Protein AF-A0A1M7NVX3-F1 (afdb_monomer_lite)

Radius of gyration: 24.27 Å; chains: 1; bounding box: 60×28×49 Å

Secondary structure (DSSP, 8-state):
--HHHHHHHHHHHHHHHHHHHHTT-S---EEEEE--EEETTTTEEEP-EEEEETT------

pLDDT: mean 76.72, std 15.35, range [36.66, 95.88]

Structure (mmCIF, N/CA/C/O backbone):
data_AF-A0A1M7NVX3-F1
#
_entry.id   AF-A0A1M7NVX3-F1
#
loop_
_atom_site.group_PDB
_atom_site.id
_atom_site.type_symbol
_atom_site.label_atom_id
_atom_site.label_alt_id
_atom_site.label_comp_id
_atom_site.label_asym_id
_atom_site.label_entity_id
_atom_site.label_seq_id
_atom_site.pdbx_PDB_ins_code
_atom_site.Cartn_x
_atom_site.Cartn_y
_atom_site.Cartn_z
_atom_site.occupancy
_atom_site.B_iso_or_equiv
_atom_site.auth_seq_id
_atom_site.auth_comp_id
_atom_site.auth_asym_id
_atom_site.auth_atom_id
_atom_site.pdbx_PDB_model_num
ATOM 1 N N . MET A 1 1 ? 41.175 -19.430 -22.343 1.00 53.91 1 MET A N 1
ATOM 2 C CA . MET A 1 1 ? 39.961 -18.767 -21.814 1.00 53.91 1 MET A CA 1
ATOM 3 C C . MET A 1 1 ? 39.380 -17.903 -22.928 1.00 53.91 1 MET A C 1
ATOM 5 O O . MET A 1 1 ? 40.092 -17.045 -23.426 1.00 53.91 1 MET A O 1
ATOM 9 N N . ASN A 1 2 ? 38.174 -18.205 -23.423 1.00 59.44 2 ASN A N 1
ATOM 10 C CA . ASN A 1 2 ? 37.630 -17.562 -24.629 1.00 59.44 2 ASN A CA 1
ATOM 11 C C . ASN A 1 2 ? 37.076 -16.172 -24.281 1.00 59.44 2 ASN A C 1
ATOM 13 O O . ASN A 1 2 ? 35.960 -16.051 -23.777 1.00 59.44 2 ASN A O 1
ATOM 17 N N . ILE A 1 3 ? 37.881 -15.136 -24.520 1.00 65.62 3 ILE A N 1
ATOM 18 C CA . ILE A 1 3 ? 37.601 -13.738 -24.151 1.00 65.62 3 ILE A CA 1
ATOM 19 C C . ILE A 1 3 ? 36.265 -13.277 -24.752 1.00 65.62 3 ILE A C 1
ATOM 21 O O . ILE A 1 3 ? 35.449 -12.679 -24.065 1.00 65.62 3 ILE A O 1
ATOM 25 N N . THR A 1 4 ? 35.965 -13.690 -25.984 1.00 71.62 4 THR A N 1
ATOM 26 C CA . THR A 1 4 ? 34.703 -13.399 -26.685 1.00 71.62 4 THR A CA 1
ATOM 27 C C . THR A 1 4 ? 33.460 -13.969 -26.000 1.00 71.62 4 THR A C 1
ATOM 29 O O . THR A 1 4 ? 32.389 -13.368 -26.069 1.00 71.62 4 THR A O 1
ATOM 32 N N . ARG A 1 5 ? 33.575 -15.118 -25.324 1.00 69.06 5 ARG A N 1
ATOM 33 C CA . ARG A 1 5 ? 32.472 -15.719 -24.557 1.00 69.06 5 ARG A CA 1
ATOM 34 C C . ARG A 1 5 ? 32.236 -14.957 -23.254 1.00 69.06 5 ARG A C 1
ATOM 36 O O . ARG A 1 5 ? 31.086 -14.756 -22.880 1.00 69.06 5 ARG A O 1
ATOM 43 N N . LEU A 1 6 ? 33.312 -14.509 -22.609 1.00 70.69 6 LEU A N 1
ATOM 44 C CA . LEU A 1 6 ? 33.250 -13.714 -21.385 1.00 70.69 6 LEU A CA 1
ATOM 45 C C . LEU A 1 6 ? 32.612 -12.342 -21.658 1.00 70.69 6 LEU A C 1
ATOM 47 O O . LEU A 1 6 ? 31.676 -11.953 -20.966 1.00 70.69 6 LEU A O 1
ATOM 51 N N . THR A 1 7 ? 33.029 -11.657 -22.728 1.00 78.88 7 THR A N 1
ATOM 52 C CA . THR A 1 7 ? 32.480 -10.345 -23.111 1.00 78.88 7 THR A CA 1
ATOM 53 C C . THR A 1 7 ? 30.989 -10.412 -23.441 1.00 78.88 7 THR A C 1
ATOM 55 O O . THR A 1 7 ? 30.222 -9.573 -22.978 1.00 78.88 7 THR A O 1
ATOM 58 N N . LYS A 1 8 ? 30.550 -11.436 -24.188 1.00 79.88 8 LYS A N 1
ATOM 59 C CA . LYS A 1 8 ? 29.124 -11.639 -24.499 1.00 79.88 8 LYS A CA 1
ATOM 60 C C . LYS A 1 8 ? 28.291 -11.883 -23.244 1.00 79.88 8 LYS A C 1
ATOM 62 O O . LYS A 1 8 ? 27.192 -11.352 -23.134 1.00 79.88 8 LYS A O 1
ATOM 67 N N . TYR A 1 9 ? 28.815 -12.668 -22.304 1.00 82.44 9 TYR A N 1
ATOM 68 C CA . TYR A 1 9 ? 28.120 -12.957 -21.054 1.00 82.44 9 TYR A CA 1
ATOM 69 C C . TYR A 1 9 ? 27.930 -11.691 -20.211 1.00 82.44 9 TYR A C 1
ATOM 71 O O . TYR A 1 9 ? 26.814 -11.412 -19.787 1.00 82.44 9 TYR A O 1
ATOM 79 N N . HIS A 1 10 ? 28.980 -10.881 -20.046 1.00 82.75 10 HIS A N 1
ATOM 80 C CA . HIS A 1 10 ? 28.877 -9.618 -19.311 1.00 82.75 10 HIS A CA 1
ATOM 81 C C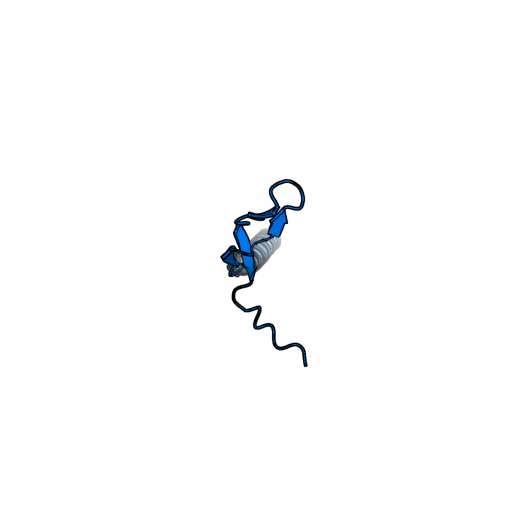 . HIS A 1 10 ? 27.923 -8.622 -19.974 1.00 82.75 10 HIS A C 1
ATOM 83 O O . HIS A 1 10 ? 27.123 -8.015 -19.272 1.00 82.75 10 HIS A O 1
ATOM 89 N N . PHE A 1 11 ? 27.943 -8.511 -21.306 1.00 85.12 11 PHE A N 1
ATOM 90 C CA . PHE A 1 11 ? 27.025 -7.637 -22.042 1.00 85.12 11 PHE A CA 1
ATOM 91 C C . PHE A 1 11 ? 25.552 -8.035 -21.849 1.00 85.12 11 PHE A C 1
ATOM 93 O O . PHE A 1 11 ? 24.707 -7.185 -21.563 1.00 85.12 11 PHE A O 1
ATOM 100 N N . MET A 1 12 ? 25.240 -9.332 -21.942 1.00 85.00 12 MET A N 1
ATOM 101 C CA . MET A 1 12 ? 23.875 -9.821 -21.712 1.00 85.00 12 MET A CA 1
ATOM 102 C C . MET A 1 12 ? 23.431 -9.594 -20.265 1.00 85.00 12 MET A C 1
ATOM 104 O O . MET A 1 12 ? 22.292 -9.207 -20.028 1.00 85.00 12 MET A O 1
ATOM 108 N N . LEU A 1 13 ? 24.336 -9.769 -19.301 1.00 84.94 13 LEU A N 1
ATOM 109 C CA . LEU A 1 13 ? 24.044 -9.557 -17.884 1.00 84.94 13 LEU A CA 1
ATOM 110 C C . LEU A 1 13 ? 23.753 -8.077 -17.587 1.00 84.94 13 LEU A C 1
ATOM 112 O O . LEU A 1 13 ? 22.782 -7.778 -16.896 1.00 84.94 13 LEU A O 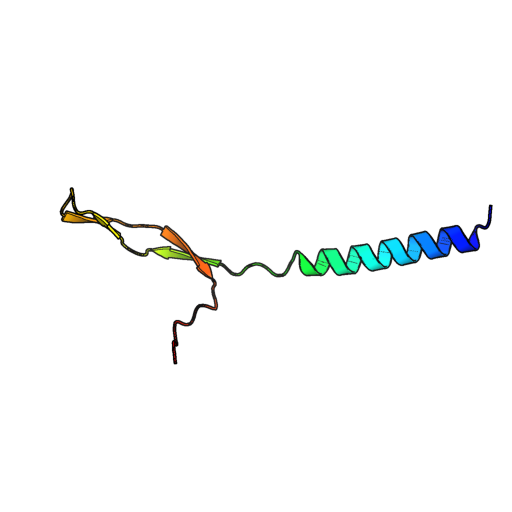1
ATOM 116 N N . THR A 1 14 ? 24.515 -7.154 -18.186 1.00 83.06 14 THR A N 1
ATOM 117 C CA . THR A 1 14 ? 24.250 -5.709 -18.077 1.00 83.06 14 THR A CA 1
ATOM 118 C C . THR A 1 14 ? 22.929 -5.302 -18.728 1.00 83.06 14 THR A C 1
ATOM 120 O O . THR A 1 14 ? 22.178 -4.517 -18.153 1.00 83.06 14 THR A O 1
ATOM 123 N N . LEU A 1 15 ? 22.602 -5.873 -19.892 1.00 83.19 15 LEU A N 1
ATOM 124 C CA . LEU A 1 15 ? 21.344 -5.597 -20.587 1.00 83.19 15 LEU A CA 1
ATOM 125 C C . LEU A 1 15 ? 20.141 -6.017 -19.731 1.00 83.19 15 LEU A C 1
ATOM 127 O O . LEU A 1 15 ? 19.193 -5.256 -19.567 1.00 83.19 15 LEU A O 1
ATOM 131 N N . ILE A 1 16 ? 20.217 -7.211 -19.139 1.00 81.50 16 ILE A N 1
ATOM 132 C CA . ILE A 1 16 ? 19.173 -7.745 -18.266 1.00 81.50 16 ILE A CA 1
ATOM 133 C C . ILE A 1 16 ? 19.018 -6.875 -17.013 1.00 81.50 16 ILE A C 1
ATOM 135 O O . ILE A 1 16 ? 17.894 -6.545 -16.647 1.00 81.50 16 ILE A O 1
ATOM 139 N N . SER A 1 17 ? 20.116 -6.443 -16.382 1.00 77.44 17 SER A N 1
ATOM 140 C CA . SER A 1 17 ? 20.030 -5.606 -15.178 1.00 77.44 17 SER A CA 1
ATOM 141 C C . SER A 1 17 ? 19.337 -4.263 -15.415 1.00 77.44 17 SER A C 1
ATOM 143 O O . SER A 1 17 ? 18.577 -3.825 -14.561 1.00 77.44 17 SER A O 1
ATOM 145 N N . ILE A 1 18 ? 19.540 -3.635 -16.579 1.00 75.88 18 ILE A N 1
ATOM 146 C CA . ILE A 1 18 ? 18.917 -2.343 -16.900 1.00 75.88 18 ILE A CA 1
ATOM 147 C C . ILE A 1 18 ? 17.396 -2.497 -17.047 1.00 75.88 18 ILE A C 1
ATOM 149 O O . ILE A 1 18 ? 16.650 -1.668 -16.538 1.00 75.88 18 ILE A O 1
ATOM 153 N N . LEU A 1 19 ? 16.932 -3.587 -17.668 1.00 69.94 19 LEU A N 1
ATOM 154 C CA . LEU A 1 19 ? 15.500 -3.855 -17.846 1.00 69.94 19 LEU A CA 1
ATOM 155 C C . LEU A 1 19 ? 14.763 -4.063 -16.513 1.00 69.94 19 LEU A C 1
ATOM 157 O O . LEU A 1 19 ? 13.613 -3.659 -16.385 1.00 69.94 19 LEU A O 1
ATOM 161 N N . PHE A 1 20 ? 15.420 -4.656 -15.511 1.00 65.38 20 PHE A N 1
ATOM 162 C CA . PHE A 1 20 ? 14.822 -4.852 -14.186 1.00 65.38 20 PHE A CA 1
ATOM 163 C C . PHE A 1 20 ? 14.838 -3.595 -13.309 1.00 65.38 20 PHE A C 1
ATOM 165 O O . PHE A 1 20 ? 13.971 -3.467 -12.451 1.00 65.38 20 PHE A O 1
ATOM 172 N N . ILE A 1 21 ? 15.768 -2.658 -13.528 1.00 64.56 21 ILE A N 1
ATOM 173 C CA . ILE A 1 21 ? 15.784 -1.375 -12.805 1.00 64.56 21 ILE A CA 1
ATOM 174 C C . ILE A 1 21 ? 14.562 -0.531 -13.190 1.00 64.56 21 ILE A C 1
ATOM 176 O O . ILE A 1 21 ? 13.907 0.019 -12.312 1.00 64.56 21 ILE A O 1
ATOM 180 N N . SER A 1 22 ? 14.186 -0.506 -14.472 1.00 58.00 22 SER A N 1
ATOM 181 C CA . SER A 1 22 ? 13.013 0.250 -14.936 1.00 58.00 22 SER A CA 1
ATOM 182 C C . SER A 1 22 ? 11.670 -0.301 -14.438 1.00 58.00 22 SER A C 1
ATOM 184 O O . SER A 1 22 ? 10.709 0.451 -14.368 1.00 58.00 22 SER A O 1
ATOM 186 N N . CYS A 1 23 ? 11.587 -1.583 -14.060 1.00 58.69 23 CYS A N 1
ATOM 187 C CA . CYS A 1 23 ? 10.380 -2.155 -13.444 1.00 58.69 23 CYS A CA 1
ATOM 188 C C . CYS A 1 23 ? 10.232 -1.828 -11.949 1.00 58.69 23 CYS A C 1
ATOM 190 O O . CYS A 1 23 ? 9.169 -2.070 -11.388 1.00 58.69 23 CYS A O 1
ATOM 192 N N . ILE A 1 24 ? 11.281 -1.333 -11.286 1.00 57.47 24 ILE A N 1
ATOM 193 C CA . ILE A 1 24 ? 11.222 -0.951 -9.865 1.00 57.47 24 ILE A CA 1
ATOM 194 C C . ILE A 1 24 ? 10.660 0.473 -9.705 1.00 57.47 24 ILE A C 1
ATOM 196 O O . ILE A 1 24 ? 10.132 0.801 -8.648 1.00 57.47 24 ILE A O 1
ATOM 200 N N . GLU A 1 25 ? 10.736 1.290 -10.759 1.00 54.62 25 GLU A N 1
ATOM 201 C CA . GLU A 1 25 ? 10.276 2.687 -10.797 1.00 54.62 25 GLU A CA 1
ATOM 202 C C . GLU A 1 25 ? 8.849 2.862 -11.343 1.00 54.62 25 GLU A C 1
ATOM 204 O O . GLU A 1 25 ? 8.429 3.989 -11.602 1.00 54.62 25 GLU A O 1
ATOM 209 N N . GLU A 1 26 ? 8.060 1.791 -11.500 1.00 55.28 26 GLU A N 1
ATOM 210 C CA . GLU A 1 26 ? 6.606 1.978 -11.487 1.00 55.28 26 GLU A CA 1
ATOM 211 C C . GLU A 1 26 ? 6.219 2.330 -10.049 1.00 55.28 26 GLU A C 1
ATOM 213 O O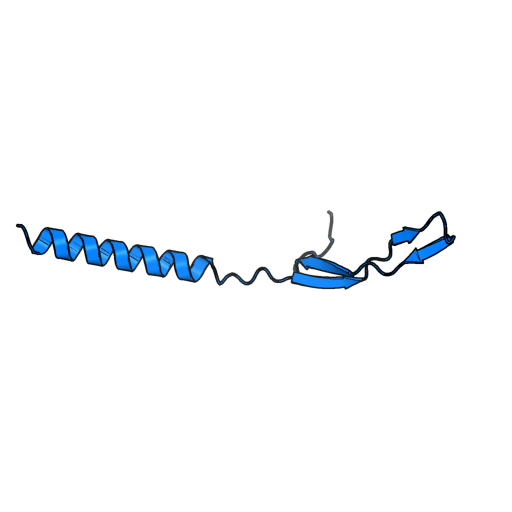 . GLU A 1 26 ? 5.896 1.463 -9.236 1.00 55.28 26 GLU A O 1
ATOM 218 N N . ASP A 1 27 ? 6.345 3.623 -9.732 1.00 55.56 27 ASP A N 1
ATOM 219 C CA . ASP A 1 27 ? 5.845 4.252 -8.520 1.00 55.56 27 ASP A CA 1
ATOM 220 C C . ASP A 1 27 ? 4.447 3.695 -8.268 1.00 55.56 27 ASP A C 1
ATOM 222 O O . ASP A 1 27 ? 3.500 4.001 -8.998 1.00 55.56 27 ASP A O 1
ATOM 226 N N . ILE A 1 28 ? 4.318 2.835 -7.255 1.00 63.12 28 ILE A N 1
ATOM 227 C CA . ILE A 1 28 ? 3.021 2.376 -6.778 1.00 63.12 28 ILE A CA 1
ATOM 228 C C . ILE A 1 28 ? 2.326 3.649 -6.310 1.00 63.12 28 ILE A C 1
ATOM 230 O O . ILE A 1 28 ? 2.567 4.112 -5.196 1.00 63.12 28 ILE A O 1
ATOM 234 N N . CYS A 1 29 ? 1.536 4.267 -7.191 1.00 73.06 29 CYS A N 1
ATOM 235 C CA . CYS A 1 29 ? 0.886 5.525 -6.890 1.00 73.06 29 CYS A CA 1
ATOM 236 C C . CYS A 1 29 ? -0.120 5.225 -5.791 1.00 73.06 29 CYS A C 1
ATOM 238 O O . CYS A 1 29 ? -1.192 4.665 -6.037 1.00 73.06 29 CYS A O 1
ATOM 240 N N . THR A 1 30 ? 0.254 5.565 -4.566 1.00 80.56 30 THR A N 1
ATOM 241 C CA . THR A 1 30 ? -0.621 5.534 -3.412 1.00 80.56 30 THR A CA 1
ATOM 242 C C . THR A 1 30 ? -0.820 6.951 -2.907 1.00 80.56 30 THR A C 1
ATOM 244 O O . THR A 1 30 ? 0.076 7.795 -2.921 1.00 80.56 30 THR A O 1
ATOM 247 N N . LYS A 1 31 ? -2.043 7.234 -2.477 1.00 81.75 31 LYS A N 1
ATOM 248 C CA . LYS A 1 31 ? -2.410 8.457 -1.778 1.00 81.75 31 LYS A CA 1
ATOM 249 C C . LYS A 1 31 ? -2.882 8.081 -0.383 1.00 81.75 31 LYS A C 1
ATOM 251 O O . LYS A 1 31 ? -3.649 7.134 -0.215 1.00 81.75 31 LYS A O 1
ATOM 256 N N . ARG A 1 32 ? -2.456 8.845 0.617 1.00 87.06 32 ARG A N 1
ATOM 257 C CA . ARG A 1 32 ? -2.950 8.686 1.983 1.00 87.06 32 ARG A CA 1
ATOM 258 C C . ARG A 1 32 ? -4.344 9.303 2.080 1.00 87.06 32 ARG A C 1
ATOM 260 O O . ARG A 1 32 ? -4.504 10.501 1.849 1.00 87.06 32 ARG A O 1
ATOM 267 N N . VAL A 1 33 ? -5.341 8.497 2.424 1.00 88.31 33 VAL A N 1
ATOM 268 C CA . VAL A 1 33 ? -6.737 8.929 2.594 1.00 88.31 33 VAL A CA 1
ATOM 269 C C . VAL A 1 33 ? -7.218 8.616 4.001 1.00 88.31 33 VAL A C 1
ATOM 271 O O . VAL A 1 33 ? -6.801 7.620 4.587 1.00 88.31 33 VAL A O 1
ATOM 274 N N . ASN A 1 34 ? -8.090 9.466 4.541 1.00 91.31 34 ASN A N 1
ATOM 275 C CA . ASN A 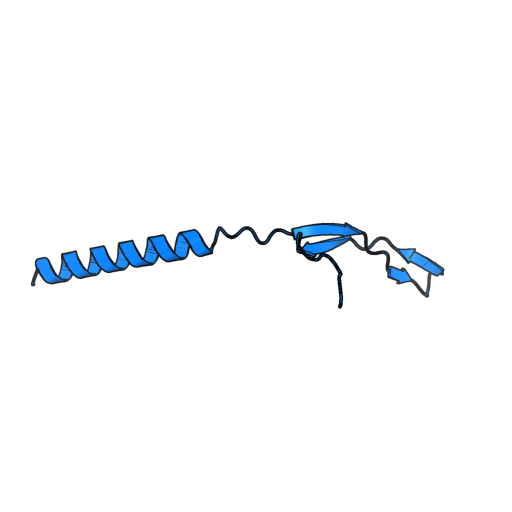1 34 ? -8.776 9.192 5.799 1.00 91.31 34 ASN A CA 1
ATOM 276 C C . A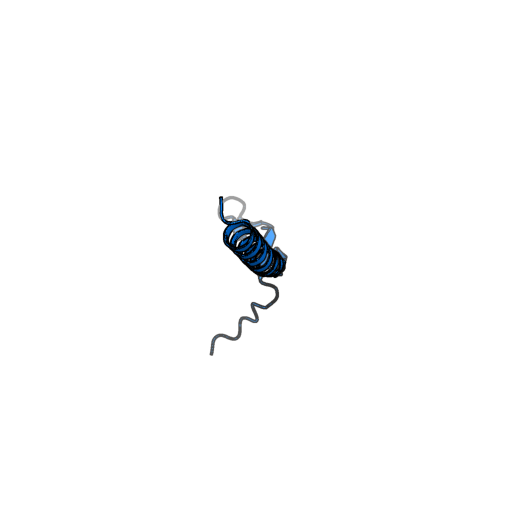SN A 1 34 ? -10.055 8.397 5.513 1.00 91.31 34 ASN A C 1
ATOM 278 O O . ASN A 1 34 ? -10.970 8.928 4.879 1.00 91.31 34 ASN A O 1
ATOM 282 N N . ILE A 1 35 ? -10.110 7.146 5.967 1.00 90.25 35 ILE A N 1
ATOM 283 C CA . ILE A 1 35 ? -11.325 6.330 5.951 1.00 90.25 35 ILE A CA 1
ATOM 284 C C . ILE A 1 35 ? -11.753 6.141 7.399 1.00 90.25 35 ILE A C 1
ATOM 286 O O . ILE A 1 35 ? -11.164 5.298 8.081 1.00 90.25 35 ILE A O 1
ATOM 290 N N . PRO A 1 36 ? -12.746 6.909 7.874 1.00 91.94 36 PRO A N 1
ATOM 291 C CA . PRO A 1 36 ? -13.153 6.851 9.265 1.00 91.94 36 PRO A CA 1
ATOM 292 C C . PRO A 1 36 ? -13.688 5.461 9.618 1.00 91.94 36 PRO A C 1
ATOM 294 O O . PRO A 1 36 ? -14.486 4.885 8.872 1.00 91.94 36 PRO A O 1
ATOM 297 N N . ILE A 1 37 ? -13.260 4.929 10.762 1.00 94.19 37 ILE A N 1
ATOM 298 C CA . ILE A 1 37 ? -13.745 3.657 11.307 1.00 94.19 37 ILE A CA 1
ATOM 299 C C . ILE A 1 37 ? -14.677 3.955 12.479 1.00 94.19 37 ILE A C 1
ATOM 301 O O . ILE A 1 37 ? -14.426 4.849 13.283 1.00 94.19 37 ILE A O 1
ATOM 305 N N . TRP A 1 38 ? -15.774 3.207 12.573 1.00 95.81 38 TRP A N 1
ATOM 306 C CA . TRP A 1 38 ? -16.677 3.281 13.716 1.00 95.81 38 TRP A CA 1
ATOM 307 C C . TRP A 1 38 ? -16.039 2.634 14.954 1.00 95.81 38 TRP A C 1
ATOM 309 O O . TRP A 1 38 ? -15.763 1.433 14.941 1.00 95.81 38 TRP A O 1
ATOM 319 N N . ASN 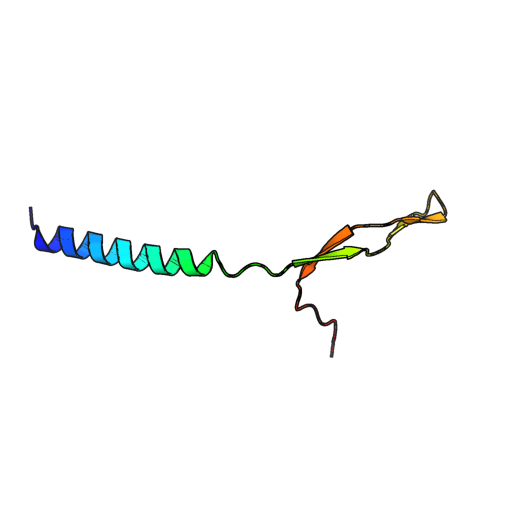A 1 39 ? -15.828 3.409 16.023 1.00 95.69 39 ASN A N 1
ATOM 320 C CA . ASN A 1 39 ? -15.429 2.885 17.327 1.00 95.69 39 ASN A CA 1
ATOM 321 C C . ASN A 1 39 ? -16.674 2.672 18.204 1.00 95.69 39 ASN A C 1
ATOM 323 O O . ASN A 1 39 ? -17.269 3.622 18.706 1.00 95.69 39 ASN A O 1
ATOM 327 N N . GLU A 1 40 ? -17.035 1.408 18.436 1.00 95.69 40 GLU A N 1
ATOM 328 C CA . GLU A 1 40 ? -18.198 1.026 19.252 1.00 95.69 40 GLU A CA 1
ATOM 329 C C . GLU A 1 40 ? -18.077 1.410 20.734 1.00 95.69 40 GLU A C 1
ATOM 331 O O . GLU A 1 40 ? -19.089 1.575 21.407 1.00 95.69 40 GLU A O 1
ATOM 336 N N . LYS A 1 41 ? -16.857 1.534 21.267 1.00 95.88 41 LYS A N 1
ATOM 337 C CA . LYS A 1 41 ? -16.621 1.827 22.687 1.00 95.88 41 LYS A CA 1
ATOM 338 C C . LYS A 1 41 ? -16.778 3.311 22.996 1.00 95.88 41 LYS A C 1
ATOM 340 O O . LYS A 1 41 ? -17.279 3.665 24.059 1.00 95.88 41 LYS A O 1
ATOM 345 N N . GLU A 1 42 ? -16.272 4.152 22.105 1.00 94.94 42 GLU A N 1
ATOM 346 C CA . GLU A 1 42 ? -16.313 5.608 22.258 1.00 94.94 42 GLU A CA 1
ATOM 347 C C . GLU A 1 42 ? -17.505 6.237 21.524 1.00 94.94 42 GLU A C 1
ATOM 349 O O . GLU A 1 42 ? -17.764 7.421 21.705 1.00 94.94 42 GLU A O 1
ATOM 354 N N . GLU A 1 43 ? -18.251 5.441 20.746 1.00 94.56 43 GLU A N 1
ATOM 355 C CA . GLU A 1 43 ? -19.408 5.858 19.937 1.00 94.56 43 GLU A CA 1
ATOM 356 C C . GLU A 1 43 ? -19.086 7.013 18.971 1.00 94.56 43 GLU A C 1
ATOM 358 O O . GLU A 1 43 ? -19.919 7.876 18.686 1.00 94.56 43 GLU A O 1
ATOM 363 N N . ILE A 1 44 ? -17.858 7.030 18.448 1.00 95.62 44 ILE A N 1
ATOM 364 C CA . ILE A 1 44 ? -17.366 8.050 17.518 1.00 95.62 44 ILE A CA 1
ATOM 365 C C . ILE A 1 44 ? -16.748 7.418 16.272 1.00 95.62 44 ILE A C 1
ATOM 367 O O . ILE A 1 44 ? -16.308 6.268 16.273 1.00 95.62 44 ILE A O 1
ATOM 371 N N . PHE A 1 45 ? -16.694 8.202 15.195 1.00 95.50 45 PHE A N 1
ATOM 372 C CA . PHE A 1 45 ? -15.865 7.884 14.039 1.00 95.50 45 PHE A CA 1
ATOM 373 C C . PHE A 1 45 ? -14.430 8.321 14.313 1.00 95.50 45 PHE A C 1
ATOM 375 O O . PHE A 1 45 ? -14.165 9.511 14.482 1.00 95.50 45 PHE A O 1
ATOM 382 N N . GLU A 1 46 ? -13.518 7.359 14.343 1.00 94.56 46 GLU A N 1
ATOM 383 C CA . GLU A 1 46 ? -12.093 7.616 14.481 1.00 94.56 46 GLU A CA 1
ATOM 384 C C . GLU A 1 46 ? -11.442 7.763 13.112 1.00 94.56 46 GLU A C 1
ATOM 386 O O . GLU A 1 46 ? -11.702 6.984 12.189 1.00 94.56 46 GLU A O 1
ATOM 391 N N . ASP A 1 47 ? -10.564 8.757 13.002 1.00 94.38 47 ASP A N 1
ATOM 392 C CA . ASP A 1 47 ? -9.712 8.935 11.836 1.00 94.38 47 ASP A CA 1
ATOM 393 C C . ASP A 1 47 ? -8.812 7.709 11.648 1.00 94.38 47 ASP A C 1
ATOM 395 O O . ASP A 1 47 ? -8.077 7.303 12.550 1.00 94.38 47 ASP A O 1
ATOM 399 N N . ASN A 1 48 ? -8.812 7.159 10.439 1.00 93.75 48 ASN A N 1
ATOM 400 C CA . ASN A 1 48 ? -7.963 6.036 10.076 1.00 93.75 48 ASN A CA 1
ATOM 401 C C . ASN A 1 48 ? -7.362 6.289 8.692 1.00 93.75 48 ASN A C 1
ATOM 403 O O . ASN A 1 48 ? -7.984 6.115 7.642 1.00 93.75 48 ASN A O 1
ATOM 407 N N . TYR A 1 49 ? -6.116 6.755 8.721 1.00 92.06 49 TYR A N 1
ATOM 408 C CA . TYR A 1 49 ? -5.355 7.081 7.528 1.00 92.06 49 TYR A CA 1
ATOM 409 C C . TYR A 1 49 ? -4.716 5.824 6.948 1.00 92.06 49 TYR A C 1
ATOM 411 O O . TYR A 1 49 ? -3.924 5.159 7.614 1.00 92.06 49 TYR A O 1
ATOM 419 N N . GLN A 1 50 ? -5.029 5.533 5.690 1.00 87.00 50 GLN A N 1
ATOM 420 C CA . GLN A 1 50 ? -4.526 4.366 4.972 1.00 87.00 50 GLN A CA 1
ATOM 421 C C . GLN A 1 50 ? -4.009 4.768 3.592 1.00 87.00 50 GLN A C 1
ATOM 423 O O . GLN A 1 50 ? -4.477 5.744 2.996 1.00 87.00 50 GLN A O 1
ATOM 428 N N . ASP A 1 51 ? -3.040 4.010 3.087 1.00 86.69 51 ASP A N 1
ATOM 429 C CA . ASP A 1 51 ? -2.494 4.210 1.749 1.00 86.69 51 ASP A CA 1
ATOM 430 C C . ASP A 1 51 ? -3.397 3.506 0.729 1.00 86.69 51 ASP A C 1
ATOM 432 O O . ASP A 1 51 ? -3.581 2.290 0.771 1.00 86.69 51 ASP A O 1
ATOM 436 N N . PHE A 1 52 ? -3.986 4.284 -0.178 1.00 84.00 52 PHE A N 1
ATOM 437 C CA . PHE A 1 52 ? -4.898 3.799 -1.213 1.00 84.00 52 PHE A CA 1
ATOM 438 C C . PHE A 1 52 ? -4.302 3.982 -2.605 1.00 84.00 52 PHE A C 1
ATOM 440 O O . PHE A 1 52 ? -3.719 5.035 -2.860 1.00 84.00 52 PHE A O 1
ATOM 447 N N . PRO A 1 53 ? -4.498 3.034 -3.538 1.00 83.38 53 PRO A N 1
ATOM 448 C CA . PRO A 1 53 ? -4.075 3.212 -4.923 1.00 83.38 53 PRO A CA 1
ATOM 449 C C . PRO A 1 53 ? -4.714 4.463 -5.547 1.00 83.38 53 PRO A C 1
ATOM 451 O O . PRO A 1 53 ? -5.916 4.698 -5.393 1.00 83.38 53 PRO A O 1
ATOM 454 N N . CYS A 1 54 ? -3.926 5.264 -6.264 1.00 73.69 54 CYS A N 1
ATOM 455 C CA . CYS A 1 54 ? -4.385 6.495 -6.914 1.00 73.69 54 CYS A CA 1
ATOM 456 C C . CYS A 1 54 ? -5.517 6.243 -7.920 1.00 73.69 54 CYS A C 1
ATOM 458 O O . CYS A 1 54 ? -6.460 7.034 -7.967 1.00 73.69 54 CYS A O 1
ATOM 460 N N . ASP A 1 55 ? -5.449 5.118 -8.640 1.00 68.56 55 ASP A N 1
ATOM 461 C CA . ASP A 1 55 ? -6.381 4.732 -9.708 1.00 68.56 55 ASP A CA 1
ATOM 462 C C . ASP A 1 55 ? -7.567 3.884 -9.228 1.00 68.56 55 ASP A C 1
ATOM 464 O O . ASP A 1 55 ? -8.316 3.339 -10.041 1.00 68.56 55 ASP A O 1
ATOM 468 N N . TYR A 1 56 ? -7.791 3.776 -7.912 1.00 63.91 56 TYR A N 1
ATOM 469 C CA . TYR A 1 56 ? -8.999 3.141 -7.384 1.00 63.91 56 TYR A CA 1
ATOM 470 C C . TYR A 1 56 ? -10.216 4.070 -7.565 1.00 63.91 56 TYR A C 1
ATOM 472 O O . TYR A 1 56 ? -10.758 4.642 -6.619 1.00 63.91 56 TYR A O 1
ATOM 480 N N . ASN A 1 57 ? -10.641 4.250 -8.817 1.00 56.62 57 ASN A N 1
ATOM 481 C CA . ASN A 1 57 ? -11.950 4.778 -9.168 1.00 56.62 57 ASN A CA 1
ATOM 482 C C . ASN A 1 57 ? -12.952 3.668 -8.860 1.00 56.62 57 ASN A C 1
ATOM 484 O O . ASN A 1 57 ? -13.072 2.732 -9.643 1.00 56.62 57 ASN A O 1
ATOM 488 N N . GLY A 1 58 ? -13.639 3.738 -7.719 1.00 55.75 58 GLY A N 1
ATOM 489 C CA . GLY A 1 58 ? -14.631 2.757 -7.253 1.00 55.75 58 GLY A CA 1
ATOM 490 C C . GLY A 1 58 ? -15.878 2.587 -8.140 1.00 55.75 58 GLY A C 1
ATOM 491 O O . GLY A 1 58 ? -16.970 2.399 -7.616 1.00 55.75 58 GLY A O 1
ATOM 492 N N . ILE A 1 59 ? -15.744 2.658 -9.467 1.00 48.72 59 ILE A N 1
ATOM 493 C CA . ILE A 1 59 ? -16.751 2.260 -10.447 1.00 48.72 59 ILE A CA 1
ATOM 494 C C . ILE A 1 59 ? -16.745 0.727 -10.483 1.00 48.72 59 ILE A C 1
ATOM 496 O O . ILE A 1 59 ? -16.114 0.096 -11.328 1.00 48.72 59 ILE A O 1
ATOM 500 N N . GLN A 1 60 ? -17.417 0.123 -9.507 1.00 45.28 60 GLN A N 1
ATOM 501 C CA . GLN A 1 60 ? -17.954 -1.221 -9.670 1.00 45.28 60 GLN A CA 1
ATOM 502 C C . GLN A 1 60 ? -19.093 -1.117 -10.695 1.00 45.28 60 GLN A C 1
ATOM 504 O O . GLN A 1 60 ? -20.088 -0.443 -10.431 1.00 45.28 60 GLN A O 1
ATOM 509 N N . ASN A 1 61 ? -18.904 -1.712 -11.876 1.00 36.66 61 ASN A N 1
ATOM 510 C CA . ASN A 1 61 ? -20.017 -2.059 -12.767 1.00 36.66 61 ASN A CA 1
ATOM 511 C C . ASN A 1 61 ? -20.880 -3.152 -12.135 1.00 36.66 61 ASN A C 1
ATOM 513 O O . ASN A 1 61 ? -20.294 -4.033 -11.463 1.00 36.66 61 ASN A O 1
#

Foldseek 3Di:
DPVVVVVVVVVVVVVVVVVVVVVVPPPQAWDWDWDWDQDPVVRDTDTDTDTHRPPPPVPDD

Sequence (61 aa):
MNITRLTKYHFMLTLISILFISCIEEDICTKRVNIPIWNEKEEIFEDNYQDFPCDYNGIQN